Protein AF-A0A7X3Y6X0-F1 (afdb_monomer)

Radius of gyration: 16.87 Å; Cα contacts (8 Å, |Δi|>4): 57; chains: 1; bounding box: 48×19×43 Å

Nearest PDB structures (foldseek):
  5icg-assembly1_A-2  TM=7.310E-01  e=4.392E-02  Thalictrum flavum subsp. glaucum
  8j3g-assembly1_A  TM=7.141E-01  e=1.026E-01  Coptis chinensis
  6cnl-assembly1_I  TM=5.517E-01  e=3.522E+00  Homo sapiens
  3eoz-assembly1_A  TM=5.275E-01  e=2.304E+00  Plasmodium falciparum 3D7

Mean predicted aligned error: 7.91 Å

Structure (mmCIF, N/CA/C/O backbone):
data_AF-A0A7X3Y6X0-F1
#
_entry.id   AF-A0A7X3Y6X0-F1
#
loop_
_atom_site.group_PDB
_atom_site.id
_atom_site.type_symbol
_atom_site.label_atom_id
_atom_site.label_alt_id
_atom_site.label_comp_id
_atom_site.label_asym_id
_atom_site.label_entity_id
_atom_site.label_seq_id
_atom_site.pdbx_PDB_ins_code
_atom_site.Cartn_x
_atom_site.Cartn_y
_atom_site.Cartn_z
_atom_site.occupancy
_atom_site.B_iso_or_equiv
_atom_site.auth_seq_id
_atom_site.auth_comp_id
_atom_site.auth_asym_id
_atom_site.auth_atom_id
_atom_site.pdbx_PDB_model_num
ATOM 1 N N . MET A 1 1 ? 38.141 5.132 -31.354 1.00 41.16 1 MET A N 1
ATOM 2 C CA . MET A 1 1 ? 38.191 4.708 -29.940 1.00 41.16 1 MET A CA 1
ATOM 3 C C . MET A 1 1 ? 36.780 4.329 -29.519 1.00 41.16 1 MET A C 1
ATOM 5 O O . MET A 1 1 ? 35.964 5.205 -29.284 1.00 41.16 1 MET A O 1
ATOM 9 N N . SER A 1 2 ? 36.474 3.032 -29.568 1.00 49.75 2 SER A N 1
ATOM 10 C CA . SER A 1 2 ? 35.205 2.457 -29.110 1.00 49.75 2 SER A CA 1
ATOM 11 C C . SER A 1 2 ? 35.365 2.064 -27.644 1.00 49.75 2 SER A C 1
ATOM 13 O O . SER A 1 2 ? 36.362 1.432 -27.299 1.00 49.75 2 SER A O 1
ATOM 15 N N . GLY A 1 3 ? 34.426 2.460 -26.786 1.00 50.75 3 GLY A N 1
ATOM 16 C CA . GLY A 1 3 ? 34.451 2.086 -25.375 1.00 50.75 3 GLY A CA 1
ATOM 17 C C . GLY A 1 3 ? 33.428 2.836 -24.534 1.00 50.75 3 GLY A C 1
ATOM 18 O O . GLY A 1 3 ? 33.753 3.884 -23.983 1.00 50.75 3 GLY A O 1
ATOM 19 N N . ARG A 1 4 ? 32.207 2.284 -24.458 1.00 54.97 4 ARG A N 1
ATOM 20 C CA . ARG A 1 4 ? 31.314 2.187 -23.277 1.00 54.97 4 ARG A CA 1
ATOM 21 C C . ARG A 1 4 ? 29.888 1.8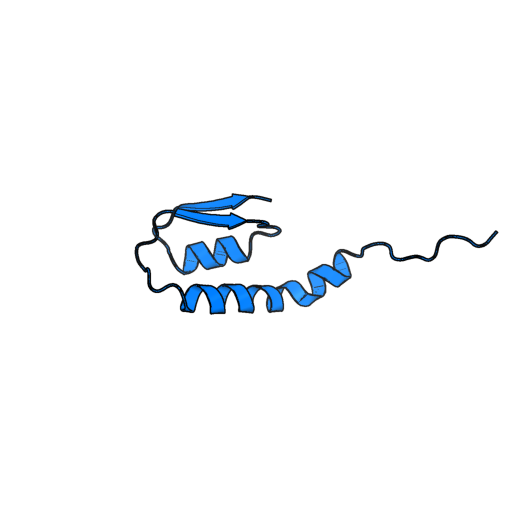64 -23.743 1.00 54.97 4 ARG A C 1
ATOM 23 O O . ARG A 1 4 ? 29.044 2.741 -23.854 1.00 54.97 4 ARG A O 1
ATOM 30 N N . GLY A 1 5 ? 29.623 0.595 -24.037 1.00 58.25 5 GLY A N 1
ATOM 31 C CA . GLY A 1 5 ? 28.264 0.080 -24.222 1.00 58.25 5 GLY A CA 1
ATOM 32 C C . GLY A 1 5 ? 27.974 -0.928 -23.121 1.00 58.25 5 GLY A C 1
ATOM 33 O O . GLY A 1 5 ? 28.175 -2.117 -23.325 1.00 58.25 5 GLY A O 1
ATOM 34 N N . GLY A 1 6 ? 27.601 -0.460 -21.932 1.00 56.22 6 GLY A N 1
ATOM 35 C CA . GLY A 1 6 ? 27.378 -1.329 -20.779 1.00 56.22 6 GLY A CA 1
ATOM 36 C C . GLY A 1 6 ? 26.333 -0.751 -19.837 1.00 56.22 6 GLY A C 1
ATOM 37 O O . GLY A 1 6 ? 26.686 -0.030 -18.913 1.00 56.22 6 GLY A O 1
ATOM 38 N N . GLY A 1 7 ? 25.063 -1.064 -20.106 1.00 63.25 7 GLY A N 1
ATOM 39 C CA . GLY A 1 7 ? 23.982 -1.102 -19.115 1.00 63.25 7 GLY A CA 1
ATOM 40 C C . GLY A 1 7 ? 23.657 0.194 -18.369 1.00 63.25 7 GLY A C 1
ATOM 41 O O . GLY A 1 7 ? 23.636 0.185 -17.143 1.00 63.25 7 GLY A O 1
ATOM 42 N N . ALA A 1 8 ? 23.374 1.296 -19.066 1.00 72.56 8 ALA A N 1
ATOM 43 C CA . ALA A 1 8 ? 22.751 2.440 -18.399 1.00 72.56 8 ALA A CA 1
ATOM 44 C C . ALA A 1 8 ? 21.301 2.087 -18.021 1.00 72.56 8 ALA A C 1
ATOM 46 O O . ALA A 1 8 ? 20.541 1.607 -18.863 1.00 72.56 8 ALA A O 1
ATOM 47 N N . TRP A 1 9 ? 20.939 2.293 -16.753 1.00 79.25 9 TRP A N 1
ATOM 48 C CA . TRP A 1 9 ? 19.575 2.120 -16.255 1.00 79.25 9 TRP A CA 1
ATOM 49 C C . TRP A 1 9 ? 18.605 3.037 -17.015 1.00 79.25 9 TRP A C 1
ATOM 51 O O . TRP A 1 9 ? 18.861 4.235 -17.138 1.00 79.25 9 TRP A O 1
ATOM 61 N N . ASP A 1 10 ? 17.504 2.469 -17.515 1.00 80.88 10 ASP A N 1
ATOM 62 C CA . ASP A 1 10 ? 16.444 3.201 -18.210 1.00 80.88 10 ASP A CA 1
ATOM 63 C C . ASP A 1 10 ? 15.168 3.257 -17.339 1.00 80.88 10 ASP A C 1
ATOM 65 O O . ASP A 1 10 ? 14.455 2.248 -17.217 1.00 80.88 10 ASP A O 1
ATOM 69 N N . PRO A 1 11 ? 14.833 4.425 -16.754 1.00 74.00 11 PRO A N 1
ATOM 70 C CA . PRO A 1 11 ? 13.595 4.605 -16.001 1.00 74.00 11 PRO A CA 1
ATOM 71 C C . PRO A 1 11 ? 12.346 4.328 -16.843 1.00 74.00 11 PRO A C 1
ATOM 73 O O . PRO A 1 11 ? 11.335 3.875 -16.308 1.00 74.00 11 PRO A O 1
ATOM 76 N N . GLY A 1 12 ? 12.395 4.570 -18.156 1.00 77.50 12 GLY A N 1
ATOM 77 C CA . GLY A 1 12 ? 11.288 4.328 -19.077 1.00 77.50 12 GLY A CA 1
ATOM 78 C C . GLY A 1 12 ? 10.956 2.842 -19.205 1.00 77.50 12 GLY A C 1
ATOM 79 O O . GLY A 1 12 ? 9.788 2.459 -19.089 1.00 77.50 12 GLY A O 1
ATOM 80 N N . GLN A 1 13 ? 11.971 1.981 -19.355 1.00 78.50 13 GLN A N 1
ATOM 81 C CA . GLN A 1 13 ? 11.779 0.527 -19.289 1.00 78.50 13 GLN A CA 1
ATOM 82 C C . GLN A 1 13 ? 11.242 0.077 -17.933 1.00 78.50 13 GLN A C 1
ATOM 84 O O . GLN A 1 13 ? 10.350 -0.773 -17.886 1.00 78.50 13 GLN A O 1
ATOM 89 N N . TYR A 1 14 ? 11.746 0.655 -16.840 1.00 70.31 14 TYR A N 1
ATOM 90 C CA . TYR A 1 14 ? 11.244 0.340 -15.510 1.00 70.31 14 TYR A CA 1
ATOM 91 C C . TYR A 1 14 ? 9.762 0.703 -15.387 1.00 70.31 14 TYR A C 1
ATOM 93 O O . TYR A 1 14 ? 8.969 -0.129 -14.959 1.00 70.31 14 TYR A O 1
ATOM 101 N N . LEU A 1 15 ? 9.348 1.909 -15.779 1.00 73.44 15 LEU A N 1
ATOM 102 C CA . LEU A 1 15 ? 7.975 2.408 -15.630 1.00 73.44 15 LEU A CA 1
ATOM 103 C C . LEU A 1 15 ? 6.954 1.714 -16.542 1.00 73.44 15 LEU A C 1
ATOM 105 O O . LEU A 1 15 ? 5.779 1.649 -16.177 1.00 73.44 15 LEU A O 1
ATOM 109 N N . ARG A 1 16 ? 7.390 1.111 -17.658 1.00 78.69 16 ARG A N 1
ATOM 110 C CA . ARG A 1 16 ? 6.532 0.384 -18.615 1.00 78.69 16 ARG A CA 1
ATOM 111 C C . ARG A 1 16 ? 5.626 -0.675 -17.972 1.00 78.69 16 ARG A C 1
ATOM 113 O O . ARG A 1 16 ? 4.546 -0.939 -18.492 1.00 78.69 16 ARG A O 1
ATOM 120 N N . PHE A 1 17 ? 6.029 -1.257 -16.842 1.00 70.31 17 PHE A N 1
ATOM 121 C CA . PHE A 1 17 ? 5.264 -2.288 -16.127 1.00 70.31 17 PHE A CA 1
ATOM 122 C C . PHE A 1 17 ? 4.664 -1.804 -14.796 1.00 70.31 17 PHE A C 1
ATOM 124 O O . PHE A 1 17 ? 4.332 -2.621 -13.939 1.00 70.31 17 PH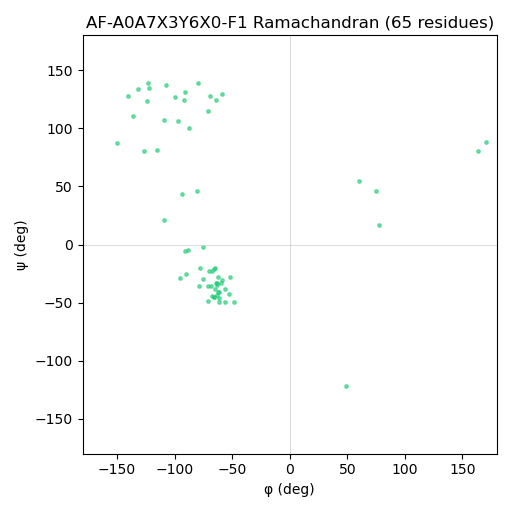E A O 1
ATOM 131 N N . GLY A 1 18 ? 4.500 -0.487 -14.610 1.00 67.69 18 GLY A N 1
ATOM 132 C CA . GLY A 1 18 ? 3.973 0.125 -13.381 1.00 67.69 18 GLY A CA 1
ATOM 133 C C . GLY A 1 18 ? 2.689 -0.523 -12.855 1.00 67.69 18 GLY A C 1
ATOM 134 O O . GLY A 1 18 ? 2.649 -0.937 -11.702 1.00 67.69 18 GLY A O 1
ATOM 135 N N . GLY A 1 19 ? 1.685 -0.718 -13.715 1.00 67.06 19 GLY A N 1
ATOM 136 C CA . GLY A 1 19 ? 0.402 -1.313 -13.315 1.00 67.06 19 GLY A CA 1
ATOM 137 C C . GLY A 1 19 ? 0.494 -2.763 -12.817 1.00 67.06 19 GLY A C 1
ATOM 138 O O . GLY A 1 19 ? -0.201 -3.132 -11.874 1.00 67.06 19 GLY A O 1
ATOM 139 N N . HIS A 1 20 ? 1.392 -3.585 -13.375 1.00 70.81 20 HIS A N 1
ATOM 140 C CA . HIS A 1 20 ? 1.581 -4.970 -12.914 1.00 70.81 20 HIS A CA 1
ATOM 141 C C . HIS A 1 20 ? 2.182 -5.049 -11.507 1.00 70.81 20 HIS A C 1
ATOM 143 O O . HIS A 1 20 ? 1.996 -6.053 -10.822 1.00 70.81 20 HIS A O 1
ATOM 149 N N . ARG A 1 21 ? 2.870 -3.994 -11.059 1.00 77.88 21 ARG A N 1
ATOM 150 C CA . ARG A 1 21 ? 3.536 -3.959 -9.753 1.00 77.88 21 ARG A CA 1
ATOM 151 C C . ARG A 1 21 ? 2.597 -3.710 -8.584 1.00 77.88 21 ARG A C 1
ATOM 153 O O . ARG A 1 21 ? 2.944 -4.068 -7.466 1.00 77.88 21 ARG A O 1
ATOM 160 N N . LEU A 1 22 ? 1.408 -3.161 -8.829 1.00 86.75 22 LEU A N 1
ATOM 161 C CA . LEU A 1 22 ? 0.433 -2.955 -7.760 1.00 86.75 22 LEU A CA 1
ATOM 162 C C . LEU A 1 22 ? -0.245 -4.267 -7.340 1.00 86.75 22 LEU A C 1
ATOM 164 O O . LEU A 1 22 ? -0.612 -4.434 -6.180 1.00 86.75 22 LEU A O 1
ATOM 168 N N . ARG A 1 23 ? -0.384 -5.220 -8.271 1.00 90.69 23 ARG A N 1
ATOM 169 C CA . ARG A 1 23 ? -1.093 -6.483 -8.031 1.00 90.69 23 ARG A CA 1
ATOM 170 C C . ARG A 1 23 ? -0.528 -7.281 -6.842 1.00 90.69 23 ARG A C 1
ATOM 172 O O . ARG A 1 23 ? -1.330 -7.625 -5.977 1.00 90.69 23 ARG A O 1
ATOM 179 N N . PRO A 1 24 ? 0.796 -7.521 -6.724 1.00 91.69 24 PRO A N 1
ATOM 180 C CA . PRO A 1 24 ? 1.356 -8.201 -5.555 1.00 91.69 24 PRO A CA 1
ATOM 181 C C . PRO A 1 24 ? 1.023 -7.520 -4.222 1.00 91.69 24 PRO A C 1
ATOM 183 O O . PRO A 1 24 ? 0.739 -8.206 -3.244 1.00 91.69 24 PRO A O 1
ATOM 186 N N . ALA A 1 25 ? 1.024 -6.183 -4.179 1.00 92.69 25 ALA A N 1
ATOM 187 C CA . ALA A 1 25 ? 0.695 -5.438 -2.966 1.00 92.69 25 ALA A CA 1
ATOM 188 C C . ALA A 1 25 ? -0.781 -5.615 -2.578 1.00 92.69 25 ALA A C 1
ATOM 190 O O . ALA A 1 25 ? -1.087 -5.907 -1.426 1.00 92.69 25 ALA A O 1
ATOM 191 N N . VAL A 1 26 ? -1.699 -5.530 -3.546 1.00 92.88 26 VAL A N 1
ATOM 192 C CA . VAL A 1 26 ? -3.136 -5.744 -3.300 1.00 92.88 26 VAL A CA 1
ATOM 193 C C . VAL A 1 26 ? -3.418 -7.172 -2.826 1.00 92.88 26 VAL A C 1
ATOM 195 O O . VAL A 1 26 ? -4.168 -7.366 -1.872 1.00 92.88 26 VAL A O 1
ATOM 198 N N . GLU A 1 27 ? -2.791 -8.173 -3.446 1.00 94.56 27 GLU A N 1
ATOM 199 C CA . GLU A 1 27 ? -2.913 -9.576 -3.027 1.00 94.56 27 GLU A CA 1
ATOM 200 C C . GLU A 1 27 ? -2.330 -9.809 -1.622 1.00 94.56 27 GLU A C 1
ATOM 202 O O . GLU A 1 27 ? -2.859 -10.616 -0.856 1.00 94.56 27 GLU A O 1
ATOM 207 N N . LEU A 1 28 ? -1.274 -9.081 -1.241 1.00 93.69 28 LEU A N 1
ATOM 208 C CA . LEU A 1 28 ? -0.747 -9.097 0.123 1.00 93.69 28 LEU A CA 1
ATOM 209 C C . LEU A 1 28 ? -1.744 -8.498 1.122 1.00 93.69 28 LEU A C 1
ATOM 211 O O . LEU A 1 28 ? -1.982 -9.102 2.165 1.00 93.69 28 LEU A O 1
ATOM 215 N N . PHE A 1 29 ? -2.364 -7.356 0.811 1.00 93.44 29 PHE A N 1
ATOM 216 C CA . PHE A 1 29 ? -3.342 -6.719 1.702 1.00 93.44 29 PHE A CA 1
ATOM 217 C C . PHE A 1 29 ? -4.538 -7.626 2.005 1.00 93.44 29 PHE A C 1
ATOM 219 O O . PHE A 1 29 ? -5.063 -7.599 3.114 1.00 93.44 29 PHE A O 1
ATOM 226 N N . GLN A 1 30 ? -4.946 -8.467 1.050 1.00 92.94 30 GLN A N 1
ATOM 227 C CA . GLN A 1 30 ? -6.022 -9.449 1.242 1.00 92.94 30 GLN A CA 1
ATOM 228 C C . GLN A 1 30 ? -5.685 -10.535 2.272 1.00 92.94 30 GLN A C 1
ATOM 230 O O . GLN A 1 30 ? -6.593 -11.168 2.798 1.00 92.94 30 GLN A O 1
ATOM 235 N N . ARG A 1 31 ? -4.399 -10.757 2.564 1.00 95.12 31 ARG A N 1
ATOM 236 C CA . ARG A 1 31 ? -3.937 -11.726 3.570 1.00 95.12 31 ARG A CA 1
ATOM 237 C C . ARG A 1 31 ? -3.780 -11.117 4.963 1.00 95.12 31 ARG A C 1
ATOM 239 O O . ARG A 1 31 ? -3.460 -11.835 5.904 1.00 95.12 31 ARG A O 1
ATOM 246 N N . VAL A 1 32 ? -3.961 -9.806 5.102 1.00 93.12 32 VAL A N 1
ATOM 247 C CA . VAL A 1 32 ? -3.909 -9.124 6.395 1.00 93.12 32 VAL A CA 1
ATOM 248 C C . VAL A 1 32 ? -5.302 -9.169 7.017 1.00 93.12 32 VAL A C 1
ATOM 250 O O . VAL A 1 32 ? -6.173 -8.371 6.681 1.00 93.12 32 VAL A O 1
ATOM 253 N N . GLU A 1 33 ? -5.505 -10.099 7.950 1.00 92.69 33 GLU A N 1
ATOM 254 C CA . GLU A 1 33 ? -6.755 -10.273 8.710 1.00 92.69 33 GLU A CA 1
ATOM 255 C C . GLU A 1 33 ? -6.856 -9.273 9.876 1.00 92.69 33 GLU A C 1
ATOM 257 O O . GLU A 1 33 ? -7.150 -9.615 11.021 1.00 92.69 33 GLU A O 1
ATOM 262 N N . HIS A 1 34 ? -6.557 -8.005 9.592 1.00 90.81 34 HIS A N 1
ATOM 263 C CA . HIS A 1 34 ? -6.701 -6.918 10.546 1.00 90.81 34 HIS A CA 1
ATOM 264 C C . HIS A 1 34 ? -7.344 -5.713 9.865 1.00 90.81 34 HIS A C 1
ATOM 266 O O . HIS A 1 34 ? -6.746 -5.065 9.005 1.00 90.81 34 HIS A O 1
ATOM 272 N N . ASP A 1 35 ? -8.583 -5.420 10.253 1.00 85.56 35 ASP A N 1
ATOM 273 C CA . ASP A 1 35 ? -9.368 -4.351 9.632 1.00 85.56 35 ASP A CA 1
ATOM 274 C C . ASP A 1 35 ? -9.187 -2.993 10.318 1.00 85.56 35 ASP A C 1
ATOM 276 O O . ASP A 1 35 ? -9.320 -1.959 9.672 1.00 85.56 35 ASP A O 1
ATOM 280 N N . ALA A 1 36 ? -8.816 -2.979 11.601 1.00 92.00 36 ALA A N 1
ATOM 281 C CA . ALA A 1 36 ? -8.656 -1.764 12.404 1.00 92.00 36 ALA A CA 1
ATOM 282 C C . ALA A 1 36 ? -7.205 -1.241 12.417 1.00 92.00 36 ALA A C 1
ATOM 284 O O . ALA A 1 36 ? -6.666 -0.875 13.466 1.00 92.00 36 ALA A O 1
ATOM 285 N N . VAL A 1 37 ? -6.555 -1.224 11.252 1.00 95.56 37 VAL A N 1
ATOM 286 C CA . VAL A 1 37 ? -5.205 -0.664 11.107 1.00 95.56 37 VAL A CA 1
ATOM 287 C C . VAL A 1 37 ? -5.251 0.836 11.397 1.00 95.56 37 VAL A C 1
ATOM 289 O O . VAL A 1 37 ? -6.005 1.568 10.767 1.00 95.56 37 VAL A O 1
ATOM 292 N N . ARG A 1 38 ? -4.433 1.301 12.350 1.00 97.00 38 ARG A N 1
ATOM 293 C CA . ARG A 1 38 ? -4.326 2.734 12.690 1.00 97.00 38 ARG A CA 1
ATOM 294 C C . ARG A 1 38 ? -3.187 3.449 11.977 1.00 97.00 38 ARG A C 1
ATOM 296 O O . ARG A 1 38 ? -3.274 4.649 11.756 1.00 97.00 38 ARG A O 1
ATOM 303 N N . VAL A 1 39 ? -2.119 2.726 11.648 1.00 97.00 39 VAL A N 1
ATOM 304 C CA . VAL A 1 39 ? -0.950 3.261 10.944 1.00 97.00 39 VAL A CA 1
ATOM 305 C C . VAL A 1 39 ? -0.481 2.220 9.936 1.00 97.00 39 VA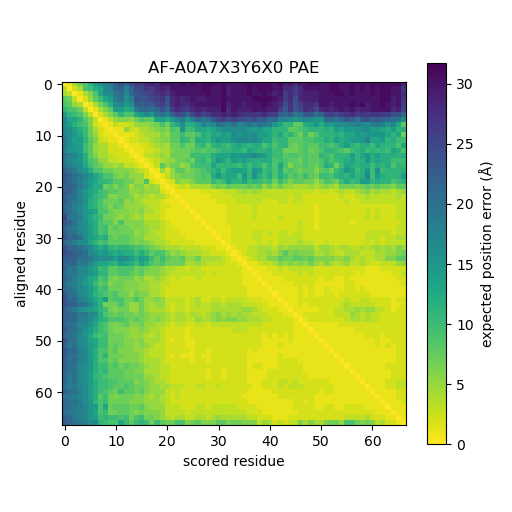L A C 1
ATOM 307 O O . VAL A 1 39 ? -0.255 1.069 10.310 1.00 97.00 39 VAL A O 1
ATOM 310 N N . ALA A 1 40 ? -0.319 2.627 8.680 1.00 96.31 40 ALA A N 1
ATOM 311 C CA . ALA A 1 40 ? 0.257 1.821 7.610 1.00 96.31 40 ALA A CA 1
ATOM 312 C C . ALA A 1 40 ? 1.476 2.545 7.026 1.00 96.31 40 ALA A C 1
ATOM 314 O O . ALA A 1 40 ? 1.434 3.752 6.784 1.00 96.31 40 ALA A O 1
ATOM 315 N N . VAL A 1 41 ? 2.570 1.816 6.814 1.00 96.69 41 VAL A N 1
ATOM 316 C CA . VAL A 1 41 ? 3.828 2.384 6.320 1.00 96.69 41 VAL A CA 1
ATOM 317 C C . VAL A 1 41 ? 4.250 1.661 5.045 1.00 96.69 41 VAL A C 1
ATOM 319 O O . VAL A 1 41 ? 4.407 0.441 5.048 1.00 96.69 41 VAL A O 1
ATOM 322 N N . ASP A 1 42 ? 4.435 2.425 3.972 1.00 95.69 42 ASP A N 1
ATOM 323 C CA . ASP A 1 42 ? 4.945 1.981 2.677 1.00 95.69 42 ASP A CA 1
ATOM 324 C C . ASP A 1 42 ? 6.452 2.274 2.597 1.00 95.69 42 ASP A C 1
ATOM 326 O O . ASP A 1 42 ? 6.865 3.433 2.508 1.00 95.69 42 ASP A O 1
ATOM 330 N N . MET A 1 43 ? 7.272 1.225 2.704 1.00 94.38 43 MET A N 1
ATOM 331 C CA . MET A 1 43 ? 8.737 1.306 2.663 1.00 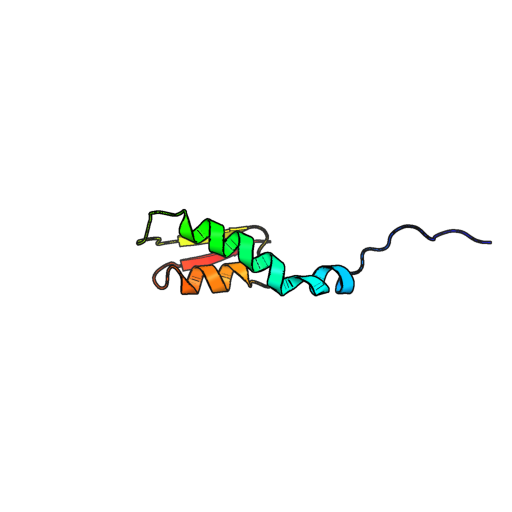94.38 43 MET A CA 1
ATOM 332 C C . MET A 1 43 ? 9.229 1.110 1.225 1.00 94.38 43 MET A C 1
ATOM 334 O O . MET A 1 43 ? 8.951 0.079 0.614 1.00 94.38 43 MET A O 1
ATOM 338 N N . GLY A 1 44 ? 10.001 2.065 0.710 1.00 91.44 44 GLY A N 1
ATOM 339 C CA . GLY A 1 44 ? 10.342 2.163 -0.707 1.00 91.44 44 GLY A CA 1
ATOM 340 C C . GLY A 1 44 ? 9.167 2.683 -1.538 1.00 91.44 44 GLY A C 1
ATOM 341 O O . GLY A 1 44 ? 8.813 2.081 -2.553 1.00 91.44 44 GLY A O 1
ATOM 342 N N . CYS A 1 45 ? 8.504 3.752 -1.078 1.00 91.69 45 CYS A N 1
ATOM 343 C CA . CYS A 1 45 ? 7.180 4.133 -1.586 1.00 91.69 45 CYS A CA 1
ATOM 344 C C . CYS A 1 45 ? 7.162 4.581 -3.059 1.00 91.69 45 CYS A C 1
ATOM 346 O O . CYS A 1 45 ? 6.105 4.560 -3.699 1.00 91.69 45 CYS A O 1
ATOM 348 N N . GLY A 1 46 ? 8.307 4.994 -3.617 1.00 89.00 46 GLY A N 1
ATOM 349 C CA . GLY A 1 46 ? 8.437 5.402 -5.015 1.00 89.00 46 GLY A CA 1
ATOM 350 C C . GLY A 1 46 ? 7.361 6.407 -5.447 1.00 89.00 46 GLY A C 1
ATOM 351 O O . GLY A 1 46 ? 7.208 7.478 -4.868 1.00 89.00 46 GLY A O 1
ATOM 352 N N . THR A 1 47 ? 6.571 6.058 -6.468 1.00 88.50 47 THR A N 1
ATOM 353 C CA . THR A 1 47 ? 5.484 6.899 -7.018 1.00 88.50 47 THR A CA 1
ATOM 354 C C . THR A 1 47 ? 4.217 6.958 -6.146 1.00 88.50 47 THR A C 1
ATOM 356 O O . THR A 1 47 ? 3.251 7.652 -6.494 1.00 88.50 47 THR A O 1
ATOM 359 N N . GLY A 1 48 ? 4.187 6.230 -5.026 1.00 92.06 48 GLY A N 1
ATOM 360 C CA . GLY A 1 48 ? 3.103 6.233 -4.041 1.00 92.06 48 GLY A CA 1
ATOM 361 C C . GLY A 1 48 ? 1.861 5.431 -4.438 1.00 92.06 48 GLY A C 1
ATOM 362 O O . GLY A 1 48 ? 0.791 5.637 -3.865 1.00 92.06 48 GLY A O 1
ATOM 363 N N . ASP A 1 49 ? 1.957 4.542 -5.431 1.00 92.38 49 ASP A N 1
ATOM 364 C CA . ASP A 1 49 ? 0.821 3.717 -5.870 1.00 92.38 49 ASP A CA 1
ATOM 365 C C . ASP A 1 49 ? 0.351 2.747 -4.774 1.00 92.38 49 ASP A C 1
ATOM 367 O O . ASP A 1 49 ? -0.852 2.563 -4.583 1.00 92.38 49 ASP A O 1
ATOM 371 N N . ILE A 1 50 ? 1.291 2.177 -4.015 1.00 94.44 50 ILE A N 1
ATOM 372 C CA . ILE A 1 50 ? 1.006 1.256 -2.909 1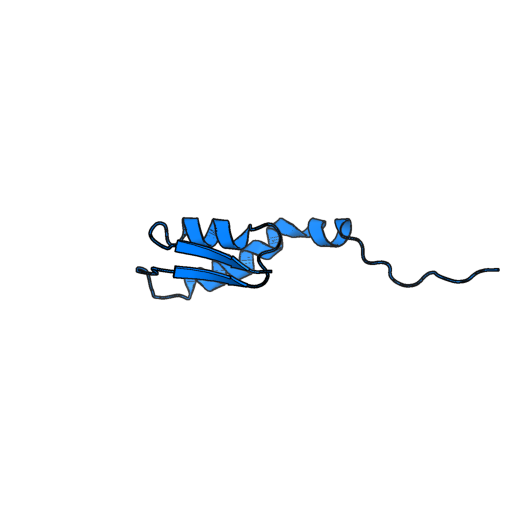.00 94.44 50 ILE A CA 1
ATOM 373 C C . ILE A 1 50 ? 0.382 2.016 -1.733 1.00 94.44 50 ILE A C 1
ATOM 375 O O . ILE A 1 50 ? -0.686 1.618 -1.270 1.00 94.44 50 ILE A O 1
ATOM 379 N N . ALA A 1 51 ? 0.960 3.145 -1.312 1.00 95.31 51 ALA A N 1
ATOM 380 C CA . ALA A 1 51 ? 0.370 4.012 -0.289 1.00 95.31 51 ALA A CA 1
ATOM 381 C C . ALA A 1 51 ? -1.090 4.418 -0.600 1.00 95.31 51 ALA A C 1
ATOM 383 O O . ALA A 1 51 ? -1.954 4.354 0.276 1.00 95.31 51 ALA A O 1
ATOM 384 N N . ARG A 1 52 ? -1.415 4.761 -1.857 1.00 95.25 52 ARG A N 1
ATOM 385 C CA . ARG A 1 52 ? -2.808 5.041 -2.268 1.00 95.25 52 ARG A CA 1
ATOM 386 C C . ARG A 1 52 ? -3.722 3.824 -2.104 1.00 95.25 52 ARG A C 1
ATOM 388 O O . ARG A 1 52 ? -4.854 3.966 -1.647 1.00 95.25 52 ARG A O 1
ATOM 395 N N . ALA A 1 53 ? -3.241 2.633 -2.452 1.00 94.75 53 ALA A N 1
ATOM 396 C CA . ALA A 1 53 ? -4.000 1.400 -2.271 1.00 94.75 53 ALA A CA 1
ATOM 397 C C . ALA A 1 53 ? -4.181 1.029 -0.785 1.00 94.75 53 ALA A C 1
ATOM 399 O O . ALA A 1 53 ? -5.256 0.564 -0.410 1.00 94.75 53 ALA A O 1
ATOM 400 N N . MET A 1 54 ? -3.186 1.292 0.071 1.00 95.88 54 MET A N 1
ATOM 401 C CA . MET A 1 54 ? -3.316 1.146 1.528 1.00 95.88 54 MET A CA 1
ATOM 402 C C . MET A 1 54 ? -4.405 2.068 2.084 1.00 95.88 54 MET A C 1
ATOM 404 O O . MET A 1 54 ? -5.267 1.600 2.823 1.00 95.88 54 MET A O 1
ATOM 408 N N . ALA A 1 55 ? -4.419 3.342 1.675 1.00 96.31 55 ALA A N 1
ATOM 409 C CA . ALA A 1 55 ? -5.434 4.308 2.103 1.00 96.31 55 ALA A CA 1
ATOM 410 C C . ALA A 1 55 ? -6.850 3.912 1.649 1.00 96.31 55 ALA A C 1
ATOM 412 O O . ALA A 1 55 ? -7.821 4.146 2.361 1.00 96.31 55 ALA A O 1
ATOM 413 N N . ALA A 1 56 ? -6.980 3.264 0.487 1.00 95.25 56 ALA A N 1
ATOM 414 C CA . ALA A 1 56 ? -8.261 2.728 0.033 1.00 95.25 56 ALA A CA 1
ATOM 415 C C . ALA A 1 56 ? -8.720 1.500 0.846 1.00 95.25 56 ALA A C 1
ATOM 417 O O . ALA A 1 56 ? -9.916 1.333 1.077 1.00 95.25 56 ALA A O 1
ATOM 418 N N . ARG A 1 57 ? -7.793 0.629 1.275 1.00 95.06 57 ARG A N 1
ATOM 419 C CA . ARG A 1 57 ? -8.104 -0.593 2.045 1.00 95.06 57 ARG A CA 1
ATOM 420 C C . ARG A 1 57 ? -8.367 -0.324 3.527 1.00 95.06 57 ARG A C 1
ATOM 422 O O . ARG A 1 57 ? -9.199 -1.013 4.122 1.00 95.06 57 ARG A O 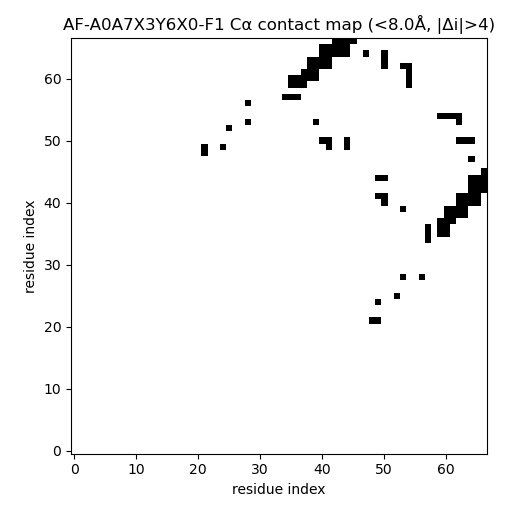1
ATOM 429 N N . TRP A 1 58 ? -7.654 0.634 4.112 1.00 96.50 58 TRP A N 1
ATOM 430 C CA . TRP A 1 58 ? -7.784 1.043 5.510 1.00 96.50 58 TRP A CA 1
ATOM 431 C C . TRP A 1 58 ? -8.021 2.558 5.585 1.00 96.50 58 TRP A C 1
ATOM 433 O O . TRP A 1 58 ? -7.082 3.309 5.841 1.00 96.50 58 TRP A O 1
ATOM 443 N N . PRO A 1 59 ? -9.266 3.024 5.363 1.00 95.56 59 PRO A N 1
ATOM 444 C CA . PRO A 1 59 ? -9.576 4.456 5.272 1.00 95.56 59 PRO A CA 1
ATOM 445 C C . PRO A 1 59 ? -9.287 5.254 6.548 1.00 95.56 59 PRO A C 1
ATOM 447 O O . PRO A 1 59 ? -8.993 6.442 6.476 1.00 95.56 59 PRO A O 1
ATOM 450 N N . GLU A 1 60 ? -9.348 4.595 7.706 1.00 96.44 60 GLU A N 1
ATOM 451 C CA . GLU A 1 60 ? -9.089 5.202 9.019 1.00 96.44 60 GLU A CA 1
ATOM 452 C C . GLU A 1 60 ? -7.603 5.156 9.420 1.00 96.44 60 GLU A C 1
ATOM 454 O O . GLU A 1 60 ? -7.223 5.675 10.472 1.00 96.44 60 GLU A O 1
ATOM 459 N N . ALA A 1 61 ? -6.754 4.504 8.619 1.00 97.50 61 ALA A N 1
ATOM 460 C CA . ALA A 1 61 ? -5.331 4.413 8.903 1.00 97.50 61 ALA A CA 1
ATOM 461 C C . ALA A 1 61 ? -4.610 5.701 8.501 1.00 97.50 61 ALA A C 1
ATOM 463 O O . ALA A 1 61 ? -4.792 6.234 7.406 1.00 97.50 61 ALA A O 1
ATOM 464 N N . GLU A 1 62 ? -3.677 6.142 9.338 1.00 98.12 62 GLU A N 1
ATOM 465 C CA . GLU A 1 62 ? -2.646 7.074 8.907 1.00 98.12 62 GLU A CA 1
ATOM 466 C C . GLU A 1 62 ? -1.663 6.340 7.980 1.00 98.12 62 GLU A C 1
ATOM 468 O O . GLU A 1 62 ? -0.957 5.426 8.414 1.00 98.12 62 GLU A O 1
ATOM 473 N N . VAL A 1 63 ? -1.600 6.734 6.705 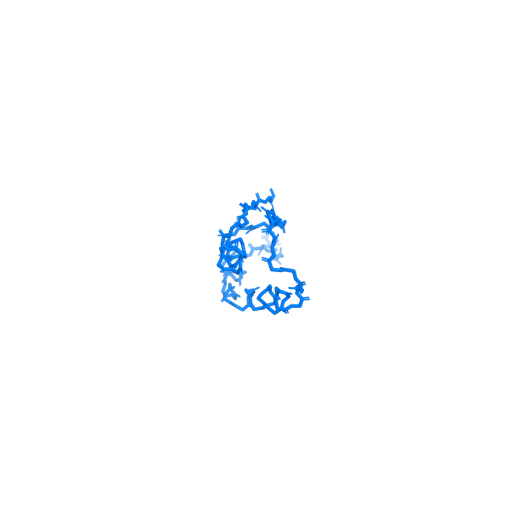1.00 97.69 63 VAL A N 1
ATOM 474 C CA . VAL A 1 63 ? -0.686 6.129 5.723 1.00 97.69 63 VAL A CA 1
ATOM 475 C C . VAL A 1 63 ? 0.551 7.002 5.527 1.00 97.69 63 VAL A C 1
ATOM 477 O O . VAL A 1 63 ? 0.439 8.188 5.219 1.00 97.69 63 VAL A O 1
ATOM 480 N N . ARG A 1 64 ? 1.740 6.410 5.674 1.00 97.38 64 ARG A N 1
ATOM 481 C CA . ARG A 1 64 ? 3.041 7.085 5.528 1.00 97.38 64 ARG A CA 1
ATOM 482 C C . ARG A 1 64 ? 3.893 6.392 4.473 1.00 97.38 64 ARG A C 1
ATOM 484 O O . ARG A 1 64 ? 3.945 5.168 4.441 1.00 97.38 64 ARG A O 1
ATOM 491 N N . GLY A 1 65 ? 4.579 7.171 3.642 1.00 95.00 65 GLY A N 1
ATOM 492 C CA . GLY A 1 65 ? 5.586 6.673 2.706 1.00 95.00 65 GLY A CA 1
ATOM 493 C C . GLY A 1 65 ? 6.992 7.052 3.162 1.00 95.00 65 GLY A C 1
ATOM 494 O O . GLY A 1 65 ? 7.213 8.187 3.591 1.00 95.00 65 GLY A O 1
ATOM 495 N N . HIS A 1 66 ? 7.928 6.114 3.059 1.00 93.94 66 HIS A N 1
ATOM 496 C CA . HIS A 1 66 ? 9.356 6.343 3.269 1.00 93.94 66 HIS A CA 1
ATOM 497 C C . HIS A 1 66 ? 10.133 5.713 2.111 1.00 93.94 66 HIS A C 1
ATOM 499 O O . HIS A 1 66 ? 9.846 4.575 1.752 1.00 93.94 66 HIS A O 1
ATOM 505 N N . ASP A 1 67 ? 11.095 6.430 1.537 1.00 84.62 67 ASP A N 1
ATOM 506 C CA . ASP A 1 67 ? 11.979 5.975 0.451 1.00 84.62 67 ASP A CA 1
ATOM 507 C C . ASP A 1 67 ? 13.396 6.512 0.699 1.00 84.62 67 ASP A C 1
ATOM 509 O O . ASP A 1 67 ? 13.497 7.676 1.162 1.00 84.62 67 ASP A O 1
#

Sequence (67 aa):
MSGRGGGAWDPGQYLRFGGHRLRPAVELFQRVEHDAVRVAVDMGCGTGDIARAMAARWPEAEVRGHD
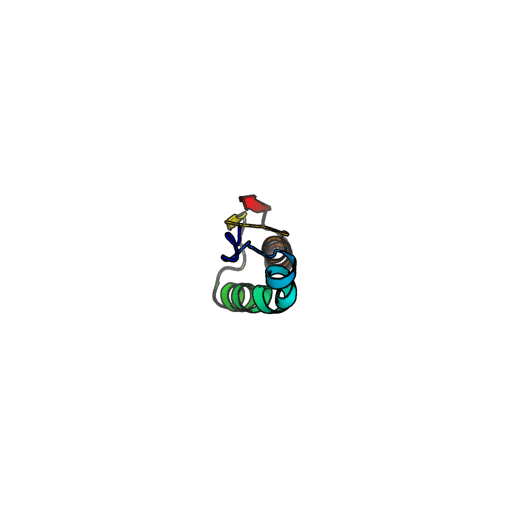
Secondary structure (DSSP, 8-state):
-----S----HHHHHTTHHHHHHHHHHHHTT---S--SEEEEET-TTSHHHHHHHHH-TTSEEEEE-

Foldseek 3Di:
DDDDDDDDDDVVVVCVCVVVVLVVLLVVLVVPPDQQAAEAEAEVCVPVPSLVVVCVSHVNHHYYYDD

pLDDT: mean 85.44, std 13.98,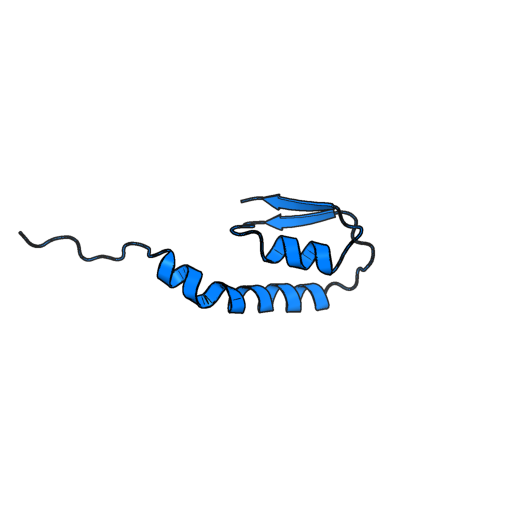 range [41.16, 98.12]

Solvent-accessible surface area (backbone atoms only — not comparable to full-atom values): 4371 Å² total; per-residue (Å²): 140,89,89,86,91,76,85,79,86,53,68,67,71,61,53,74,52,52,78,70,61,51,52,65,55,55,60,50,56,74,70,53,95,62,81,84,47,60,68,45,76,31,79,66,30,81,95,38,66,62,48,54,51,49,40,69,75,28,72,79,25,50,68,45,72,43,116